Protein AF-A0A1R3L0F1-F1 (afdb_monomer_lite)

Sequence (50 aa):
PNPICESKLGQLKDGGQRCFIVIKISRIWESIIPPKNSFAGIDFLAIDSE

Secondary structure (DSSP, 8-state):
-PPPPEE-GGG--TT----EE-EEEEEEEEEEETTTTEEEEEEEEEEE--

pLDDT: mean 86.16, std 8.97, range [59.16, 95.38]

Radius of gyration: 15.16 Å; chains: 1; bounding box: 30×18×47 Å

Organism: NCBI:txid93759

Foldseek 3Di:
DPDAEEDAPVPADPPGDRHDYDWDFPDKDQPQDPDVRDGPDIDTDTHHPD

Structure (mmCIF, N/CA/C/O backbone):
data_AF-A0A1R3L0F1-F1
#
_entry.id   AF-A0A1R3L0F1-F1
#
loop_
_atom_site.group_PDB
_atom_site.id
_atom_site.type_symbol
_atom_site.label_atom_id
_atom_site.label_alt_id
_atom_site.label_comp_id
_atom_site.label_asym_id
_atom_site.label_entity_id
_atom_site.label_seq_id
_atom_site.pdbx_PDB_ins_code
_atom_site.Cartn_x
_atom_site.Cartn_y
_atom_site.Cartn_z
_atom_site.occupancy
_atom_site.B_iso_or_equiv
_atom_site.auth_seq_id
_atom_site.auth_comp_id
_atom_site.auth_asym_id
_atom_site.auth_atom_id
_atom_site.pdbx_PDB_model_num
ATOM 1 N N . PRO A 1 1 ? 5.324 -2.982 28.376 1.00 62.25 1 PRO A N 1
ATOM 2 C CA . PRO A 1 1 ? 5.178 -2.618 26.944 1.00 62.25 1 PRO A CA 1
ATOM 3 C C . PRO A 1 1 ? 3.695 -2.597 26.552 1.00 62.25 1 PRO A C 1
ATOM 5 O O . PRO A 1 1 ? 3.014 -3.591 26.780 1.00 62.25 1 PRO A O 1
ATOM 8 N N . ASN A 1 2 ? 3.188 -1.479 26.022 1.00 59.16 2 ASN A N 1
ATOM 9 C CA . ASN A 1 2 ? 1.815 -1.437 25.506 1.00 59.16 2 ASN A CA 1
ATOM 10 C C . ASN A 1 2 ? 1.673 -2.442 24.347 1.00 59.16 2 ASN A C 1
ATOM 12 O O . ASN A 1 2 ? 2.599 -2.530 23.531 1.00 59.16 2 ASN A O 1
ATOM 16 N N . PRO A 1 3 ? 0.572 -3.211 24.274 1.00 71.81 3 PRO A N 1
ATOM 17 C CA . PRO A 1 3 ? 0.340 -4.112 23.153 1.00 71.81 3 PRO A CA 1
ATOM 18 C C . PRO A 1 3 ? 0.275 -3.304 21.852 1.00 71.81 3 PRO A C 1
ATOM 20 O O . PRO A 1 3 ? -0.279 -2.206 21.819 1.00 71.81 3 PRO A O 1
ATOM 23 N N . ILE A 1 4 ? 0.883 -3.828 20.785 1.00 81.81 4 ILE A N 1
ATOM 24 C CA . ILE A 1 4 ? 0.749 -3.246 19.447 1.00 81.81 4 ILE A CA 1
ATOM 25 C C . ILE A 1 4 ? -0.686 -3.531 18.998 1.00 81.81 4 ILE A C 1
ATOM 27 O O . ILE A 1 4 ? -1.060 -4.695 18.883 1.00 81.81 4 ILE A O 1
ATOM 31 N N . CYS A 1 5 ? -1.484 -2.485 18.790 1.00 89.88 5 CYS A N 1
ATOM 32 C CA . CYS A 1 5 ? -2.878 -2.613 18.370 1.00 89.88 5 CYS A CA 1
ATOM 33 C C . CYS A 1 5 ? -3.012 -2.613 16.844 1.00 89.88 5 CYS A C 1
ATOM 35 O O . CYS A 1 5 ? -2.178 -2.032 16.138 1.00 89.88 5 CYS A O 1
ATOM 37 N N . GLU A 1 6 ? -4.096 -3.219 16.359 1.00 92.44 6 GLU A N 1
ATOM 38 C CA . GLU A 1 6 ? -4.532 -3.061 14.974 1.00 92.44 6 GLU A CA 1
ATOM 39 C C . GLU A 1 6 ? -4.965 -1.611 14.721 1.00 92.44 6 GLU A C 1
ATOM 41 O O . GLU A 1 6 ? -5.514 -0.941 15.600 1.00 92.44 6 GLU A O 1
ATOM 46 N N . SER A 1 7 ? -4.709 -1.104 13.521 1.00 93.19 7 SER A N 1
ATOM 47 C CA . SER A 1 7 ? -5.224 0.175 13.036 1.00 93.19 7 SER A CA 1
ATOM 48 C C . SER A 1 7 ? -5.762 0.030 11.613 1.00 93.19 7 SER A C 1
ATOM 50 O O . SER A 1 7 ? -5.361 -0.864 10.868 1.00 93.19 7 SER A O 1
ATOM 52 N N . LYS A 1 8 ? -6.674 0.923 11.238 1.00 93.56 8 LYS A N 1
ATOM 53 C CA . LYS A 1 8 ? -7.196 1.058 9.873 1.00 93.56 8 LYS A CA 1
ATOM 54 C C . LYS A 1 8 ? -6.403 2.112 9.096 1.00 93.56 8 LYS A C 1
ATOM 56 O O . LYS A 1 8 ? -5.756 2.973 9.701 1.00 93.56 8 LYS A O 1
ATOM 61 N N . LEU A 1 9 ? -6.466 2.083 7.765 1.00 92.38 9 LEU A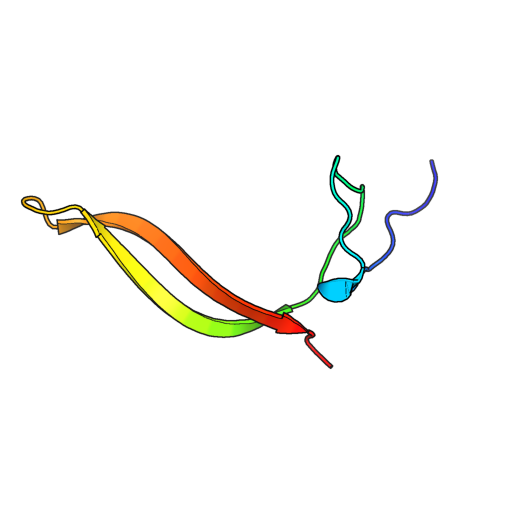 N 1
ATOM 62 C CA . LEU A 1 9 ? -5.699 2.990 6.896 1.00 92.38 9 LEU A CA 1
ATOM 63 C C . LEU A 1 9 ? -5.969 4.468 7.209 1.00 92.38 9 LEU A C 1
ATOM 65 O O . LEU A 1 9 ? -5.033 5.256 7.327 1.00 92.38 9 LEU A O 1
ATOM 69 N N . GLY A 1 10 ? -7.235 4.831 7.431 1.00 91.69 10 GLY A N 1
ATOM 70 C CA . GLY A 1 10 ? -7.631 6.201 7.781 1.00 91.69 10 GLY A CA 1
ATOM 71 C C . GLY A 1 10 ? -7.203 6.667 9.181 1.00 91.69 10 GLY A C 1
ATOM 72 O O . GLY A 1 10 ? -7.377 7.835 9.512 1.00 91.69 10 GLY A O 1
ATOM 73 N N . GLN A 1 11 ? -6.666 5.773 10.017 1.00 92.00 11 GLN A N 1
ATOM 74 C CA . GLN A 1 11 ? -6.178 6.089 11.366 1.00 92.00 11 GLN A CA 1
ATOM 75 C C . GLN A 1 11 ? -4.661 6.305 11.410 1.00 92.00 11 GLN A C 1
ATOM 77 O O . GLN A 1 11 ? -4.129 6.652 12.468 1.00 92.00 11 GLN A O 1
ATOM 82 N N . LEU A 1 12 ? -3.961 6.084 10.292 1.00 90.19 12 LEU A N 1
ATOM 83 C CA . LEU A 1 12 ? -2.533 6.354 10.179 1.00 90.19 12 LEU A CA 1
ATOM 84 C C . LEU A 1 12 ? -2.281 7.859 10.300 1.00 90.19 12 LEU A C 1
ATOM 86 O O . LEU A 1 12 ? -3.033 8.680 9.780 1.00 90.19 12 LEU A O 1
ATOM 90 N N . LYS A 1 13 ? -1.219 8.214 11.022 1.00 89.56 13 LYS A N 1
ATOM 91 C CA . LYS A 1 13 ? -0.864 9.602 11.325 1.00 89.56 13 LYS A CA 1
ATOM 92 C C . LYS A 1 13 ? 0.513 9.931 10.782 1.00 89.56 13 LYS A C 1
ATOM 94 O O . LYS A 1 13 ? 1.420 9.093 10.811 1.00 89.56 13 LYS A O 1
ATOM 99 N N . ASP A 1 14 ? 0.673 11.184 10.380 1.00 90.31 14 ASP A N 1
ATOM 100 C CA . ASP A 1 14 ? 1.977 11.753 10.066 1.00 90.31 14 ASP A CA 1
ATOM 101 C C . ASP A 1 14 ? 2.910 11.656 11.281 1.00 90.31 14 ASP A C 1
ATOM 103 O O . ASP A 1 14 ? 2.483 11.760 12.433 1.00 90.31 14 ASP A O 1
ATOM 107 N N . GLY A 1 15 ? 4.199 11.422 11.031 1.00 88.75 15 GLY A N 1
ATOM 108 C CA . GLY A 1 15 ? 5.195 11.203 12.090 1.00 88.75 15 GLY A CA 1
ATOM 109 C C . GLY A 1 15 ? 5.294 9.757 12.590 1.00 88.75 15 GLY A C 1
ATOM 110 O O . GLY A 1 15 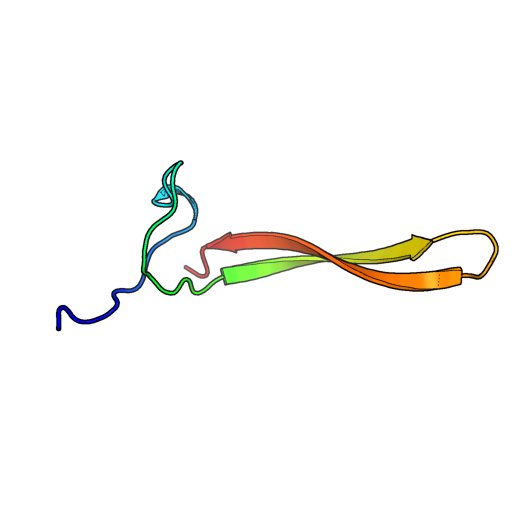? 6.195 9.448 13.367 1.00 88.75 15 GLY A O 1
ATOM 111 N N . GLY A 1 16 ? 4.443 8.858 12.087 1.00 83.38 16 GLY A N 1
ATOM 112 C CA . GLY A 1 16 ? 4.530 7.421 12.327 1.00 83.38 16 GLY A CA 1
ATOM 113 C C . GLY A 1 16 ? 3.840 6.966 13.615 1.00 83.38 16 GLY A C 1
ATOM 114 O O . GLY A 1 16 ? 3.837 7.637 14.643 1.00 83.38 16 GLY A O 1
ATOM 115 N N . GLN A 1 17 ? 3.251 5.773 13.558 1.00 87.69 17 GLN A N 1
ATOM 116 C CA . GLN A 1 17 ? 2.542 5.140 14.667 1.00 87.69 17 GLN A CA 1
ATOM 117 C C . GLN A 1 17 ? 2.954 3.673 14.761 1.00 87.69 17 GLN A C 1
ATOM 119 O O . GLN A 1 17 ? 2.960 2.955 13.762 1.00 87.69 17 GLN A O 1
ATOM 124 N N . ARG A 1 18 ? 3.255 3.194 15.974 1.00 90.38 18 ARG A N 1
ATOM 125 C CA . ARG A 1 18 ? 3.526 1.770 16.203 1.00 90.38 18 ARG A CA 1
ATOM 126 C C . ARG A 1 18 ? 2.208 0.997 16.271 1.00 90.38 18 ARG A C 1
ATOM 128 O O . ARG A 1 18 ? 1.550 0.984 17.306 1.00 90.38 18 ARG A O 1
ATOM 135 N N . CYS A 1 19 ? 1.843 0.361 15.167 1.00 92.00 19 CYS A N 1
ATOM 136 C CA . CYS A 1 19 ? 0.645 -0.463 15.014 1.00 92.00 19 CYS A CA 1
ATOM 137 C C . CYS A 1 19 ? 0.901 -1.564 13.975 1.00 92.00 19 CYS A C 1
ATOM 139 O O . CYS A 1 19 ? 1.951 -1.573 13.328 1.00 92.00 19 CYS A O 1
ATOM 141 N N . PHE A 1 20 ? -0.045 -2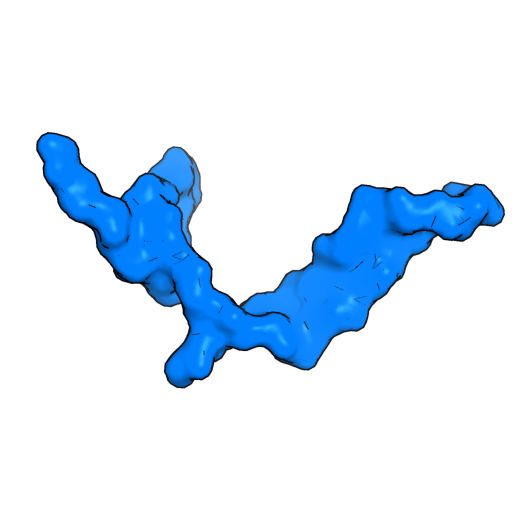.485 13.822 1.00 92.50 20 PHE A N 1
ATOM 142 C CA . PHE A 1 20 ? -0.149 -3.302 12.614 1.00 92.50 20 PHE A CA 1
ATOM 143 C C . PHE A 1 20 ? -1.461 -2.965 11.901 1.00 92.50 20 PHE A C 1
ATOM 145 O O . PHE A 1 20 ? -2.405 -2.499 12.533 1.00 92.50 20 PHE A O 1
ATOM 152 N N . ILE A 1 21 ? -1.515 -3.180 10.591 1.00 93.38 21 ILE A N 1
ATOM 153 C CA . ILE A 1 21 ? -2.716 -2.955 9.782 1.00 93.38 21 ILE A CA 1
ATOM 154 C C . ILE A 1 21 ? -3.024 -4.220 8.986 1.00 93.38 21 ILE A C 1
ATOM 156 O O . ILE A 1 21 ? -2.106 -4.899 8.520 1.00 93.38 21 ILE A O 1
ATOM 160 N N . VAL A 1 22 ? -4.307 -4.530 8.823 1.00 94.25 22 VAL A N 1
ATOM 161 C CA . VAL A 1 22 ? -4.773 -5.632 7.976 1.00 94.25 22 VAL A CA 1
ATOM 162 C C . VAL A 1 22 ? -5.532 -5.033 6.802 1.00 94.25 22 VAL A C 1
ATOM 164 O O . VAL A 1 22 ? -6.604 -4.451 6.969 1.00 94.25 22 VAL A O 1
ATOM 167 N N . ILE A 1 23 ? -4.963 -5.173 5.608 1.00 95.00 23 ILE A N 1
ATOM 168 C CA . ILE A 1 23 ? -5.489 -4.577 4.379 1.00 95.00 23 ILE A CA 1
ATOM 169 C C . ILE A 1 23 ? -5.945 -5.644 3.391 1.00 95.00 23 ILE A C 1
ATOM 171 O O . ILE A 1 23 ? -5.406 -6.752 3.351 1.00 95.00 23 ILE A O 1
ATOM 175 N N . LYS A 1 24 ? -6.889 -5.272 2.528 1.00 95.38 24 LYS A N 1
ATOM 176 C CA . LYS A 1 24 ? -7.169 -5.994 1.290 1.00 95.38 24 LYS A CA 1
ATOM 177 C C . LYS A 1 24 ? -6.459 -5.295 0.139 1.00 95.38 24 LYS A C 1
ATOM 179 O O . LYS A 1 24 ? -6.605 -4.090 -0.065 1.00 95.38 24 LYS A O 1
ATOM 184 N N . ILE A 1 25 ? -5.720 -6.064 -0.653 1.00 94.75 25 ILE A N 1
ATOM 185 C CA . ILE A 1 25 ? -5.115 -5.555 -1.880 1.00 94.75 25 ILE A CA 1
ATOM 186 C C . ILE A 1 25 ? -6.195 -5.509 -2.966 1.00 94.75 25 ILE A C 1
ATOM 188 O O . ILE A 1 25 ? -6.699 -6.543 -3.402 1.00 94.75 25 ILE A O 1
ATOM 192 N N . SER A 1 26 ? -6.570 -4.300 -3.378 1.00 94.31 26 SER A N 1
ATOM 193 C CA . SER A 1 26 ? -7.569 -4.052 -4.424 1.00 94.31 26 SER A CA 1
ATOM 194 C C . SER A 1 26 ? -6.967 -4.188 -5.825 1.00 94.31 26 SER A C 1
ATOM 196 O O . SER A 1 26 ? -7.604 -4.709 -6.742 1.00 94.31 26 SER A O 1
ATOM 198 N N . ARG A 1 27 ? -5.717 -3.743 -5.998 1.00 93.62 27 ARG A N 1
ATOM 199 C CA . ARG A 1 27 ? -4.984 -3.833 -7.266 1.00 93.62 27 ARG A CA 1
ATOM 200 C C . ARG A 1 27 ? -3.482 -3.903 -7.025 1.00 93.62 27 ARG A C 1
ATOM 202 O O . ARG A 1 27 ? -2.990 -3.288 -6.085 1.00 93.62 27 ARG A O 1
ATOM 209 N N . ILE A 1 28 ? -2.782 -4.627 -7.894 1.00 92.19 28 ILE A N 1
ATOM 210 C CA . ILE A 1 28 ? -1.326 -4.779 -7.900 1.00 92.19 28 ILE A CA 1
ATOM 211 C C . ILE A 1 28 ? -0.801 -4.315 -9.256 1.00 92.19 28 ILE A C 1
ATOM 213 O O . ILE A 1 28 ? -1.405 -4.625 -10.286 1.00 92.19 28 ILE A O 1
ATOM 217 N N . TRP A 1 29 ? 0.317 -3.600 -9.245 1.00 89.12 29 TRP A N 1
ATOM 218 C CA . TRP A 1 29 ? 1.088 -3.245 -10.425 1.00 89.12 29 TRP A CA 1
ATOM 219 C C . TRP A 1 29 ? 2.534 -3.685 -10.241 1.00 89.12 29 TRP A C 1
ATOM 221 O O . TRP A 1 29 ? 3.137 -3.504 -9.182 1.00 89.12 29 TRP A O 1
ATOM 231 N N . GLU A 1 30 ? 3.100 -4.247 -11.300 1.00 81.12 30 GLU A N 1
ATOM 232 C CA . GLU A 1 30 ? 4.526 -4.527 -11.354 1.00 81.12 30 GLU A CA 1
ATOM 233 C C . GLU A 1 30 ? 5.260 -3.232 -11.698 1.00 81.12 30 GLU A C 1
ATOM 235 O O . GLU A 1 30 ? 5.037 -2.641 -12.758 1.00 81.12 30 GLU A O 1
ATOM 240 N N . SER A 1 31 ? 6.131 -2.779 -10.796 1.00 75.94 31 SER A N 1
ATOM 241 C CA . SER A 1 31 ? 6.988 -1.628 -11.057 1.00 75.94 31 SER A CA 1
ATOM 242 C C . SER A 1 31 ? 8.222 -2.114 -11.811 1.00 75.94 31 SER A C 1
ATOM 244 O O . SER A 1 31 ? 9.172 -2.666 -11.243 1.00 75.94 31 SER A O 1
ATOM 246 N N . ILE A 1 32 ? 8.157 -1.988 -13.134 1.00 79.50 32 ILE A N 1
ATOM 247 C CA . ILE A 1 32 ? 9.203 -2.420 -14.058 1.00 79.50 32 ILE A CA 1
ATOM 248 C C . ILE A 1 32 ? 10.007 -1.186 -14.462 1.00 79.50 32 ILE A C 1
ATOM 250 O O . ILE A 1 32 ? 9.449 -0.261 -15.048 1.00 79.50 32 ILE A O 1
ATOM 254 N N . ILE A 1 33 ? 11.317 -1.175 -14.183 1.00 74.81 33 ILE A N 1
ATOM 255 C CA . ILE A 1 33 ? 12.207 -0.082 -14.608 1.00 74.81 33 ILE A CA 1
ATOM 256 C C . ILE A 1 33 ? 12.786 -0.403 -15.999 1.00 74.81 33 ILE A C 1
ATOM 258 O O . ILE A 1 33 ? 13.570 -1.354 -16.141 1.00 74.81 33 ILE A O 1
ATOM 262 N N . PRO A 1 34 ? 12.457 0.382 -17.043 1.00 73.94 34 PRO A N 1
ATOM 263 C CA . PRO A 1 34 ? 13.088 0.261 -18.353 1.00 73.94 34 PRO A CA 1
ATOM 264 C C . PRO A 1 34 ? 14.528 0.809 -18.335 1.00 73.94 34 PRO A C 1
ATOM 266 O O . PRO A 1 34 ? 14.876 1.619 -17.476 1.00 73.94 34 PRO A O 1
ATOM 269 N N . PRO A 1 35 ? 15.389 0.418 -19.295 1.00 79.44 35 PRO A N 1
ATOM 270 C CA . PRO A 1 35 ? 15.121 -0.480 -20.424 1.00 79.44 35 PRO A CA 1
ATOM 271 C C . PRO A 1 35 ? 15.324 -1.966 -20.094 1.00 79.44 35 PRO A C 1
ATOM 273 O O . PRO A 1 35 ? 15.082 -2.819 -20.939 1.00 79.44 35 PRO A O 1
ATOM 276 N N . LYS A 1 36 ? 15.806 -2.293 -18.890 1.00 76.75 36 LYS A N 1
ATOM 277 C CA . LYS A 1 36 ? 16.228 -3.659 -18.538 1.00 76.75 36 LYS A CA 1
ATOM 278 C C . LYS A 1 36 ? 15.079 -4.572 -18.106 1.00 76.75 36 LYS A C 1
ATOM 280 O O . LYS A 1 36 ? 15.329 -5.738 -17.827 1.00 76.75 36 LYS A O 1
ATOM 285 N N . ASN A 1 37 ? 13.857 -4.041 -18.022 1.00 66.12 37 ASN A N 1
ATOM 286 C CA . ASN A 1 37 ? 12.700 -4.705 -17.425 1.00 66.12 37 ASN A CA 1
ATOM 287 C C . ASN A 1 37 ? 13.024 -5.340 -16.063 1.00 66.12 37 ASN A C 1
ATOM 289 O O . ASN A 1 37 ? 12.553 -6.427 -15.736 1.00 66.12 37 ASN A O 1
ATOM 293 N N . SER A 1 38 ? 13.872 -4.680 -15.272 1.00 77.25 38 SER A N 1
ATOM 294 C CA . SER A 1 38 ? 14.223 -5.173 -13.946 1.00 77.25 38 SER A CA 1
ATOM 295 C C . SER A 1 38 ? 13.067 -4.900 -12.995 1.00 77.25 38 SER A C 1
ATOM 297 O O . SER A 1 38 ? 12.617 -3.754 -12.892 1.00 77.25 38 SER A O 1
ATOM 299 N N . PHE A 1 39 ? 12.620 -5.940 -12.295 1.00 76.56 39 PHE A N 1
ATOM 300 C CA . PHE A 1 39 ? 11.646 -5.818 -11.219 1.00 76.56 39 PHE A CA 1
ATOM 301 C C . PHE A 1 39 ? 12.223 -4.943 -10.105 1.00 76.56 39 PHE A C 1
ATOM 303 O O . PHE A 1 39 ? 13.235 -5.295 -9.495 1.00 76.56 39 PHE A O 1
ATOM 310 N N . ALA A 1 40 ? 11.602 -3.791 -9.872 1.00 79.50 40 ALA A N 1
ATOM 311 C CA . ALA A 1 40 ? 12.035 -2.845 -8.850 1.00 79.50 40 ALA A CA 1
ATOM 312 C C . ALA A 1 40 ? 11.199 -2.945 -7.573 1.00 79.50 40 ALA A C 1
ATOM 314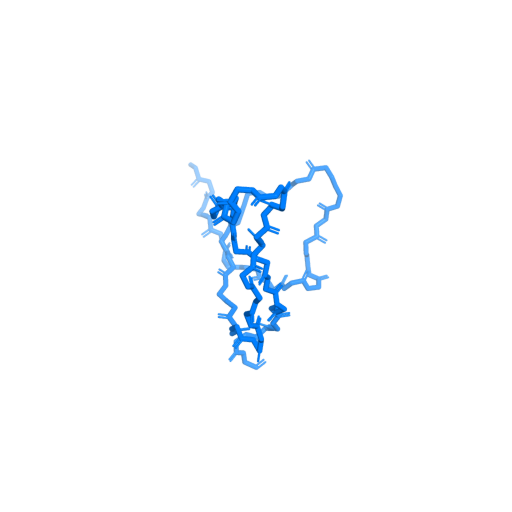 O O . ALA A 1 40 ? 11.679 -2.614 -6.491 1.00 79.50 40 ALA A O 1
ATOM 315 N N . GLY A 1 41 ? 9.965 -3.430 -7.693 1.00 83.50 41 GLY A N 1
ATOM 316 C CA . GLY A 1 41 ? 9.058 -3.590 -6.573 1.00 83.50 41 GLY A CA 1
ATOM 317 C C . GLY A 1 41 ? 7.619 -3.796 -7.018 1.00 83.50 41 GLY A C 1
ATOM 318 O O . GLY A 1 41 ? 7.311 -3.921 -8.206 1.00 83.50 41 GLY A O 1
ATOM 319 N N . ILE A 1 42 ? 6.743 -3.829 -6.022 1.00 86.25 42 ILE A N 1
ATOM 320 C CA . ILE A 1 42 ? 5.303 -3.959 -6.199 1.00 86.25 42 ILE A CA 1
ATOM 321 C C . ILE A 1 42 ? 4.665 -2.673 -5.711 1.00 86.25 42 ILE A C 1
ATOM 323 O O . ILE A 1 42 ? 4.786 -2.341 -4.532 1.00 86.25 42 ILE A O 1
ATOM 327 N 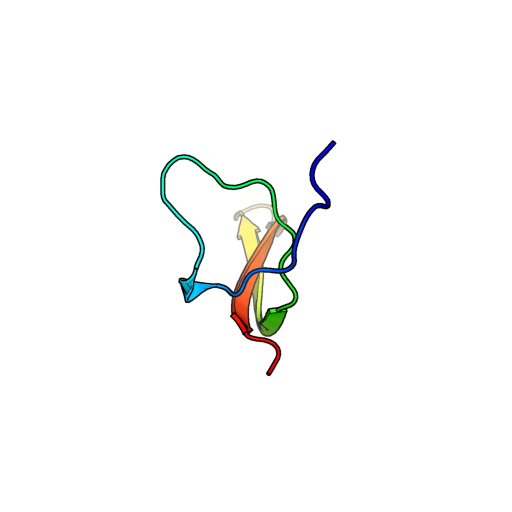N . ASP A 1 43 ? 3.942 -2.010 -6.604 1.00 89.31 43 ASP A N 1
ATOM 328 C CA . ASP A 1 43 ? 3.018 -0.952 -6.226 1.00 89.31 43 ASP A CA 1
ATOM 329 C C . ASP A 1 43 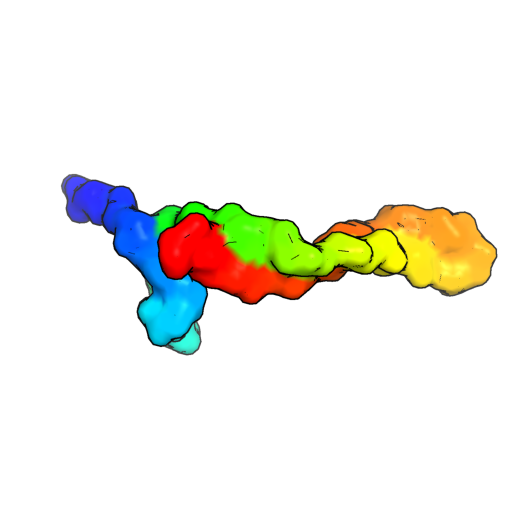? 1.623 -1.565 -6.087 1.00 89.31 43 ASP A C 1
ATOM 331 O O . ASP A 1 43 ? 1.226 -2.443 -6.859 1.00 89.31 43 ASP A O 1
ATOM 335 N N . PHE A 1 44 ? 0.857 -1.145 -5.084 1.00 91.38 44 PHE A N 1
ATOM 336 C CA . PHE A 1 44 ? -0.477 -1.693 -4.856 1.00 91.38 44 PHE A CA 1
ATOM 337 C C . PHE A 1 44 ? -1.443 -0.658 -4.293 1.00 91.38 44 PHE A C 1
ATOM 339 O O . PHE A 1 44 ? -1.064 0.278 -3.593 1.00 91.38 44 PHE A O 1
ATOM 346 N N . LEU A 1 45 ? -2.724 -0.857 -4.597 1.00 93.44 45 LEU A N 1
ATOM 347 C CA . LEU A 1 45 ? -3.826 -0.113 -4.008 1.00 93.44 45 LEU A CA 1
ATOM 348 C C . LEU A 1 45 ? -4.409 -0.952 -2.877 1.00 93.44 45 LEU A C 1
ATOM 350 O O . LEU A 1 45 ? -4.957 -2.030 -3.120 1.00 93.44 45 LEU A O 1
ATOM 354 N N . ALA A 1 46 ? -4.291 -0.449 -1.654 1.00 94.31 46 ALA A N 1
ATOM 355 C CA . ALA A 1 46 ? -4.844 -1.062 -0.458 1.00 94.31 46 ALA A CA 1
ATOM 356 C C . ALA A 1 46 ? -6.162 -0.396 -0.058 1.00 94.31 46 ALA A C 1
ATOM 358 O O . ALA A 1 46 ? -6.311 0.819 -0.173 1.00 94.31 46 ALA A O 1
ATOM 359 N N . ILE A 1 47 ? -7.089 -1.202 0.445 1.00 95.25 47 ILE A N 1
ATOM 360 C CA . ILE A 1 47 ? -8.275 -0.750 1.178 1.00 95.25 47 ILE A CA 1
ATOM 361 C C . ILE A 1 47 ? -8.320 -1.470 2.528 1.00 95.25 47 ILE A C 1
ATOM 363 O O . ILE A 1 47 ? -7.639 -2.488 2.709 1.00 95.25 47 ILE A O 1
ATOM 367 N N . ASP A 1 48 ? -9.100 -0.949 3.474 1.00 94.38 48 ASP A N 1
ATOM 368 C CA . ASP A 1 48 ? -9.353 -1.659 4.727 1.00 94.38 48 ASP A CA 1
ATOM 369 C C . ASP A 1 48 ? -9.959 -3.045 4.435 1.00 94.38 48 ASP A C 1
ATOM 371 O O . ASP A 1 48 ? -10.633 -3.260 3.424 1.00 94.38 48 ASP A O 1
ATOM 375 N N . SER A 1 49 ? -9.617 -4.026 5.270 1.00 90.69 49 SER A N 1
ATOM 376 C CA . SER A 1 49 ? -10.007 -5.427 5.063 1.00 90.69 49 SER A CA 1
ATOM 377 C C . SER A 1 49 ? -11.489 -5.721 5.325 1.00 90.69 49 SER A C 1
ATOM 379 O O . SER A 1 49 ? -11.983 -6.735 4.828 1.00 90.69 49 SER A O 1
ATOM 381 N N . GLU A 1 50 ? -12.176 -4.842 6.059 1.00 81.69 50 GLU A N 1
ATOM 382 C CA . GLU A 1 50 ? -13.588 -4.932 6.466 1.00 81.69 50 GLU A CA 1
ATOM 383 C C . GLU A 1 50 ? -14.417 -3.807 5.844 1.00 81.69 50 GLU A C 1
ATOM 385 O O . GLU A 1 50 ? -13.913 -2.659 5.813 1.00 81.69 50 GLU A O 1
#